Protein AF-A0A969ARE2-F1 (afdb_monomer)

Mean predicted aligned error: 11.41 Å

Structure (mmCIF, N/CA/C/O backbone):
data_AF-A0A969ARE2-F1
#
_entry.id   AF-A0A969ARE2-F1
#
loop_
_atom_site.group_PDB
_atom_site.id
_atom_site.type_symbol
_atom_site.label_atom_id
_atom_site.label_alt_id
_atom_site.label_comp_id
_atom_site.label_asym_id
_atom_site.label_entity_id
_atom_site.label_seq_id
_atom_site.pdbx_PDB_ins_code
_atom_site.Cartn_x
_atom_site.Cartn_y
_atom_site.Cartn_z
_atom_site.occupancy
_atom_site.B_iso_or_equiv
_atom_site.auth_seq_id
_atom_site.auth_comp_id
_atom_site.auth_asym_id
_atom_site.auth_atom_id
_atom_site.pdbx_PDB_model_num
ATOM 1 N N . MET A 1 1 ? 5.657 -4.618 -10.328 1.00 90.81 1 MET A N 1
ATOM 2 C CA . MET A 1 1 ? 6.130 -4.594 -8.929 1.00 90.81 1 MET A CA 1
ATOM 3 C C . MET A 1 1 ? 4.992 -5.106 -8.077 1.00 90.81 1 MET A C 1
ATOM 5 O O . MET A 1 1 ? 3.918 -4.538 -8.126 1.00 90.81 1 MET A O 1
ATOM 9 N N . ASN A 1 2 ? 5.195 -6.161 -7.306 1.00 94.56 2 ASN A N 1
ATOM 10 C CA . ASN A 1 2 ? 4.167 -6.609 -6.375 1.00 94.56 2 ASN A CA 1
ATOM 11 C C . ASN A 1 2 ? 4.546 -6.175 -4.968 1.00 94.56 2 ASN A C 1
ATOM 13 O O . ASN A 1 2 ? 5.726 -6.192 -4.610 1.00 94.56 2 ASN A O 1
ATOM 17 N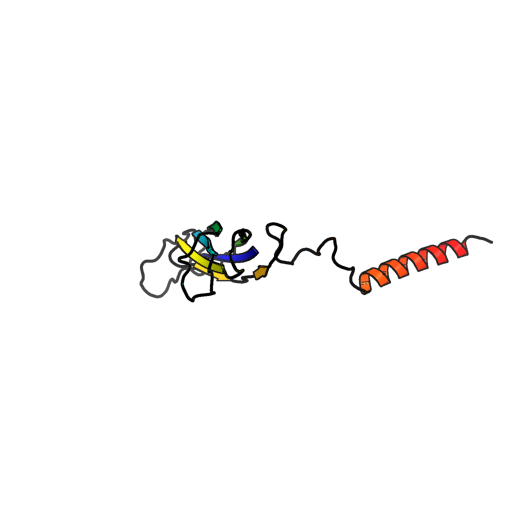 N . ALA A 1 3 ? 3.552 -5.809 -4.176 1.00 95.44 3 ALA A N 1
ATOM 18 C CA . ALA A 1 3 ? 3.718 -5.620 -2.749 1.00 95.44 3 ALA A CA 1
ATOM 19 C C . ALA A 1 3 ? 2.634 -6.379 -1.987 1.00 95.44 3 ALA A C 1
ATOM 21 O O . ALA A 1 3 ? 1.538 -6.593 -2.499 1.00 95.44 3 ALA A O 1
ATOM 22 N N . ARG A 1 4 ? 2.954 -6.784 -0.766 1.00 96.31 4 ARG A N 1
ATOM 23 C CA . ARG A 1 4 ? 2.007 -7.309 0.209 1.00 96.31 4 ARG A CA 1
ATOM 24 C C . ARG A 1 4 ? 2.264 -6.632 1.539 1.00 96.31 4 ARG A C 1
ATOM 26 O O . ARG A 1 4 ? 3.420 -6.393 1.873 1.00 96.31 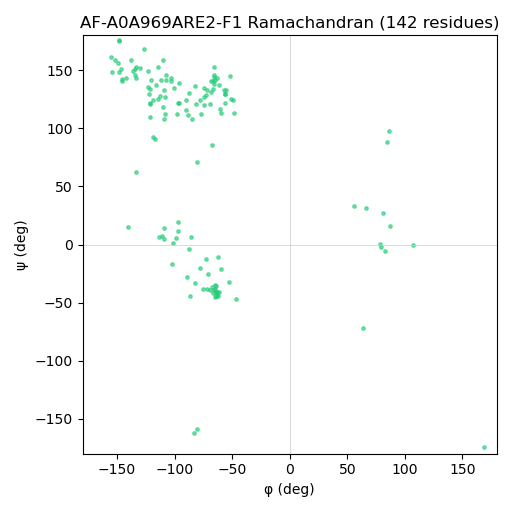4 ARG A O 1
ATOM 33 N N . LEU A 1 5 ? 1.207 -6.353 2.279 1.00 97.62 5 LEU A N 1
ATOM 34 C CA . LEU A 1 5 ? 1.270 -5.854 3.643 1.00 97.62 5 LEU A CA 1
ATOM 35 C C . LEU A 1 5 ? -0.011 -6.221 4.387 1.00 97.62 5 LEU A C 1
ATOM 37 O O . LEU A 1 5 ? -1.036 -6.472 3.756 1.00 97.62 5 LEU A O 1
ATOM 41 N N . ASP A 1 6 ? 0.045 -6.172 5.707 1.00 97.69 6 ASP A N 1
ATOM 42 C CA . ASP A 1 6 ? -1.133 -6.239 6.561 1.00 97.69 6 ASP A CA 1
ATOM 43 C C . ASP A 1 6 ? -1.558 -4.825 6.936 1.00 97.69 6 ASP A C 1
ATOM 45 O O . ASP A 1 6 ? -0.709 -3.986 7.231 1.00 97.69 6 ASP A O 1
ATOM 49 N N . ILE A 1 7 ? -2.860 -4.554 6.944 1.00 96.50 7 ILE A N 1
ATOM 50 C CA . ILE A 1 7 ? -3.433 -3.292 7.418 1.00 96.50 7 ILE A CA 1
ATOM 51 C C . ILE A 1 7 ? -4.439 -3.552 8.534 1.00 96.50 7 ILE A C 1
ATOM 53 O O . ILE A 1 7 ? -5.106 -4.580 8.547 1.00 96.50 7 ILE A O 1
ATOM 57 N N . SER A 1 8 ? -4.574 -2.617 9.467 1.00 93.25 8 SER A N 1
ATOM 58 C CA . SER A 1 8 ? -5.560 -2.700 10.548 1.00 93.25 8 SER A CA 1
ATOM 59 C C . SER A 1 8 ? -6.037 -1.310 10.936 1.00 93.25 8 SER A C 1
ATOM 61 O O . SER A 1 8 ? -5.257 -0.352 10.918 1.00 93.25 8 SER A O 1
ATOM 63 N N . SER A 1 9 ? -7.295 -1.196 11.368 1.00 89.06 9 SER A N 1
ATOM 64 C CA . SER A 1 9 ? -7.700 -0.045 12.174 1.00 89.06 9 SER A CA 1
ATOM 65 C C . SER A 1 9 ? -6.967 -0.092 13.507 1.00 89.06 9 SER A C 1
ATOM 67 O O . SER A 1 9 ? -6.726 -1.165 14.065 1.00 89.06 9 SER A O 1
ATOM 69 N N . ILE A 1 10 ? -6.609 1.075 14.019 1.00 82.31 10 ILE A N 1
ATOM 70 C CA . ILE A 1 10 ? -6.236 1.255 15.415 1.00 82.31 10 ILE A CA 1
ATOM 71 C C . ILE A 1 10 ? -6.719 2.629 15.829 1.00 82.31 10 ILE A C 1
ATOM 73 O O . ILE A 1 10 ? -6.638 3.570 15.053 1.00 82.31 10 ILE A O 1
ATOM 77 N N . ASP A 1 11 ? -7.193 2.755 17.054 1.00 74.06 11 ASP A N 1
ATOM 78 C CA . ASP A 1 11 ? -7.548 4.041 17.622 1.00 74.06 11 ASP A CA 1
ATOM 79 C C . ASP A 1 11 ? -7.032 4.123 19.060 1.00 74.06 11 ASP A C 1
ATOM 81 O O . ASP A 1 11 ? -6.886 3.120 19.768 1.00 74.06 11 ASP A O 1
ATOM 85 N N . LEU A 1 12 ? -6.692 5.330 19.494 1.00 65.88 12 LEU A N 1
ATOM 86 C CA . LEU A 1 12 ? -6.132 5.559 20.818 1.00 65.88 12 LEU A CA 1
ATOM 87 C C . LEU A 1 12 ? -7.251 6.024 21.746 1.00 65.88 12 LEU A C 1
ATOM 89 O O . LEU A 1 12 ? -7.749 7.134 21.634 1.00 65.88 12 LEU A O 1
ATOM 93 N N . SER A 1 13 ? -7.619 5.197 22.728 1.00 62.97 13 SER A N 1
ATOM 94 C CA . SER A 1 13 ? -8.613 5.583 23.745 1.00 62.97 13 SER A CA 1
ATOM 95 C C . SER A 1 13 ? -8.074 6.598 24.764 1.00 62.97 13 SER A C 1
ATOM 97 O O . SER A 1 13 ? -8.819 7.146 25.577 1.00 62.97 13 SER A O 1
ATOM 99 N N . ALA A 1 14 ? -6.758 6.803 24.776 1.00 55.31 14 ALA A N 1
ATOM 100 C CA . ALA A 1 14 ? -6.065 7.785 25.588 1.00 55.31 14 ALA A CA 1
ATOM 101 C C . ALA A 1 14 ? -5.512 8.858 24.645 1.00 55.31 14 ALA A C 1
ATOM 103 O O . ALA A 1 14 ? -5.021 8.508 23.580 1.00 55.31 14 ALA A O 1
ATOM 104 N N . TRP A 1 15 ? -5.549 10.128 25.065 1.00 59.97 15 TRP A N 1
ATOM 105 C CA . TRP A 1 15 ? -5.066 11.329 24.350 1.00 59.97 15 TRP A CA 1
ATOM 106 C C . TRP A 1 15 ? -6.085 11.967 23.387 1.00 59.97 15 TRP A C 1
ATOM 108 O O . TRP A 1 15 ? -6.245 11.554 22.250 1.00 59.97 15 TRP A O 1
ATOM 118 N N . LEU A 1 16 ? -6.762 13.018 23.874 1.00 51.50 16 LEU A N 1
ATOM 119 C CA . LEU A 1 16 ? -7.765 13.831 23.169 1.00 51.50 16 LEU A CA 1
ATOM 120 C C . LEU A 1 16 ? -7.281 14.284 21.771 1.00 51.50 16 LEU A C 1
ATOM 122 O O . LEU A 1 16 ? -6.390 15.127 21.674 1.00 51.50 16 LEU A O 1
ATOM 126 N N . GLY A 1 17 ? -7.911 13.779 20.708 1.00 57.06 17 GLY A N 1
ATOM 127 C CA . GLY A 1 17 ? -7.737 14.201 19.311 1.00 57.06 17 GLY A CA 1
ATOM 128 C C . GLY A 1 17 ? -9.046 14.027 18.526 1.00 57.06 17 GLY A C 1
ATOM 129 O O . GLY A 1 17 ? -10.027 13.562 19.108 1.00 57.06 17 GLY A O 1
ATOM 130 N N . PRO A 1 18 ? -9.134 14.424 17.241 1.00 57.03 18 PRO A N 1
ATOM 131 C CA . PRO A 1 18 ? -10.293 14.103 16.409 1.00 57.03 18 PRO A CA 1
ATOM 132 C C . PRO A 1 18 ? -10.319 12.588 16.163 1.00 57.03 18 PRO A C 1
ATOM 134 O O . PRO A 1 18 ? -9.758 12.096 15.188 1.00 57.03 18 PRO A O 1
ATOM 137 N N . PHE A 1 19 ? -10.910 11.852 17.102 1.00 57.22 19 PHE A N 1
ATOM 138 C CA . PHE A 1 19 ? -11.070 10.410 17.012 1.00 57.22 19 PHE A CA 1
ATOM 139 C C . PHE A 1 19 ? -12.018 10.076 15.864 1.00 57.22 19 PHE A C 1
ATOM 141 O O . PHE A 1 19 ? -13.055 10.722 15.683 1.00 57.22 19 PHE A O 1
ATOM 148 N N . VAL A 1 20 ? -11.661 9.048 15.109 1.00 59.97 20 VAL A N 1
ATOM 149 C CA . VAL A 1 20 ? -12.624 8.302 14.300 1.00 59.97 20 VAL A CA 1
ATOM 150 C C . VAL A 1 20 ? -13.611 7.588 15.217 1.00 59.97 20 VAL A C 1
ATOM 152 O O . VAL A 1 20 ? -13.310 7.291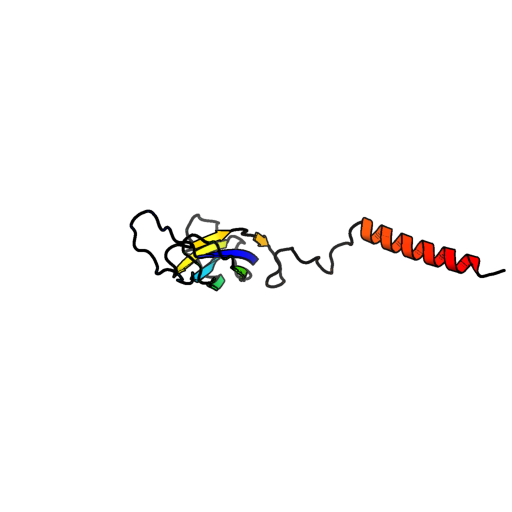 16.375 1.00 59.97 20 VAL A O 1
ATOM 155 N N . ALA A 1 21 ? -14.819 7.340 14.722 1.00 65.69 21 ALA A N 1
ATOM 156 C CA . ALA A 1 21 ? -15.788 6.587 15.494 1.00 65.69 21 ALA A CA 1
ATOM 157 C C . ALA A 1 21 ? -15.255 5.159 15.727 1.00 65.69 21 ALA A C 1
ATOM 159 O O . ALA A 1 21 ? -14.622 4.580 14.838 1.00 65.69 21 ALA A O 1
ATOM 160 N N . PRO A 1 22 ? -15.512 4.554 16.902 1.00 65.62 22 PRO A N 1
ATOM 161 C CA . PRO A 1 22 ? -15.208 3.145 17.113 1.00 65.62 22 PRO A CA 1
ATOM 162 C C . PRO A 1 22 ? -15.805 2.297 15.982 1.00 65.62 22 PRO A C 1
ATOM 164 O O . PRO A 1 22 ? -17.010 2.364 15.736 1.00 65.62 22 PRO A O 1
ATOM 167 N N . GLY A 1 23 ? -14.972 1.491 15.322 1.00 67.56 23 GLY A N 1
ATOM 168 C CA . GLY A 1 23 ? -15.395 0.661 14.195 1.00 67.56 23 GLY A CA 1
ATOM 169 C C . GLY A 1 23 ? -15.339 1.338 12.821 1.00 67.56 23 GLY A C 1
ATOM 170 O O . GLY A 1 23 ? -15.927 0.810 11.879 1.00 67.56 23 GLY A O 1
ATOM 171 N N . ASP A 1 24 ? -14.643 2.466 12.674 1.00 80.75 24 ASP A N 1
ATOM 172 C CA . ASP A 1 24 ? -14.342 3.004 11.347 1.00 80.75 24 ASP A CA 1
ATOM 173 C C . ASP A 1 24 ? -13.381 2.090 10.573 1.00 80.75 24 ASP A C 1
ATOM 175 O O . ASP A 1 24 ? -12.435 1.515 11.115 1.00 80.75 24 ASP A O 1
ATOM 179 N N . ILE A 1 25 ? -13.644 1.959 9.273 1.00 90.44 25 ILE A N 1
ATOM 180 C CA . ILE A 1 25 ? -12.874 1.105 8.368 1.00 90.44 25 ILE A CA 1
ATOM 181 C C . ILE A 1 25 ? -11.733 1.935 7.766 1.00 90.44 25 ILE A C 1
ATOM 183 O O . ILE A 1 25 ? -12.005 2.970 7.141 1.00 90.44 25 ILE A O 1
ATOM 187 N N . PRO A 1 26 ? -10.466 1.503 7.899 1.00 92.00 26 PRO A N 1
ATOM 188 C CA . PRO A 1 26 ? -9.355 2.224 7.311 1.00 92.00 26 PRO A CA 1
ATOM 189 C C . PRO A 1 26 ? -9.342 1.987 5.802 1.00 92.00 26 PRO A C 1
ATOM 191 O O . PRO A 1 26 ? -9.482 0.851 5.341 1.00 92.00 26 PRO A O 1
ATOM 194 N N . ILE A 1 27 ? -9.165 3.057 5.032 1.00 95.31 27 ILE A N 1
ATOM 195 C CA . ILE A 1 27 ? -9.036 2.989 3.573 1.00 95.31 27 ILE A CA 1
ATOM 196 C C . ILE A 1 27 ? -7.695 3.593 3.196 1.00 95.31 27 ILE A C 1
ATOM 198 O O . ILE A 1 27 ? -7.440 4.762 3.484 1.00 95.31 27 ILE A O 1
ATOM 202 N N . PHE A 1 28 ? -6.862 2.798 2.537 1.00 97.19 28 PHE A N 1
ATOM 203 C CA . PHE A 1 28 ? -5.557 3.205 2.043 1.00 97.19 28 PHE A CA 1
ATOM 204 C C . PHE A 1 28 ? -5.575 3.349 0.527 1.00 97.19 28 PHE A C 1
ATOM 206 O O . PHE A 1 28 ? -6.224 2.563 -0.164 1.00 97.19 28 PHE A O 1
ATOM 213 N N . GLU A 1 29 ? -4.809 4.305 0.015 1.00 97.69 29 GLU A N 1
ATOM 214 C CA . GLU A 1 29 ? -4.439 4.395 -1.392 1.00 97.69 29 GLU A CA 1
ATOM 215 C C . GLU A 1 29 ? -2.939 4.157 -1.556 1.00 97.69 29 GLU A C 1
ATOM 217 O O . GLU A 1 29 ? -2.105 4.787 -0.905 1.00 97.69 29 GLU A O 1
ATOM 222 N N . PHE A 1 30 ? -2.606 3.232 -2.449 1.00 97.50 30 PHE A N 1
ATOM 223 C CA . PHE A 1 30 ? -1.247 2.863 -2.806 1.00 97.50 30 PHE A CA 1
ATOM 224 C C . PHE A 1 30 ? -0.973 3.374 -4.208 1.00 97.50 30 PHE A C 1
ATOM 226 O O . PHE A 1 30 ? -1.489 2.818 -5.176 1.00 97.50 30 PHE A O 1
ATOM 233 N N . THR A 1 31 ? -0.150 4.410 -4.325 1.00 97.81 31 THR A N 1
ATOM 234 C CA . THR A 1 31 ? 0.186 5.009 -5.618 1.00 97.81 31 THR A CA 1
ATOM 235 C C . THR A 1 31 ? 1.658 4.798 -5.933 1.00 97.81 31 THR A C 1
ATOM 237 O O . THR A 1 31 ? 2.535 5.171 -5.156 1.00 97.81 31 THR A O 1
ATOM 240 N N . LEU A 1 32 ? 1.936 4.217 -7.096 1.00 97.31 32 LEU A N 1
ATOM 241 C CA . LEU A 1 32 ? 3.278 4.077 -7.638 1.00 97.31 32 LEU A CA 1
ATOM 242 C C . LEU A 1 32 ? 3.551 5.221 -8.616 1.00 97.31 32 LEU A C 1
ATOM 244 O O . LEU A 1 32 ? 2.845 5.365 -9.614 1.00 97.31 32 LEU A O 1
ATOM 248 N N . PHE A 1 33 ? 4.587 6.006 -8.350 1.00 97.69 33 PHE A N 1
ATOM 249 C CA . PHE A 1 33 ? 5.033 7.106 -9.199 1.00 97.69 33 PHE A CA 1
ATOM 250 C C . PHE A 1 33 ? 6.336 6.757 -9.915 1.00 97.69 33 PHE A C 1
ATOM 252 O O . PHE A 1 33 ? 7.239 6.179 -9.310 1.00 97.69 33 PHE A O 1
ATOM 259 N N . ASP A 1 34 ? 6.450 7.174 -11.174 1.00 97.00 34 ASP A N 1
ATOM 260 C CA . ASP A 1 34 ? 7.730 7.264 -11.877 1.00 97.00 34 ASP A CA 1
ATOM 261 C C . ASP A 1 34 ? 8.588 8.348 -11.217 1.00 97.00 34 ASP A C 1
ATOM 263 O O . ASP A 1 34 ? 8.086 9.439 -10.919 1.00 97.00 34 ASP A O 1
ATOM 267 N N . ASN A 1 35 ? 9.865 8.058 -10.969 1.00 96.19 35 ASN A N 1
ATOM 268 C CA . ASN A 1 35 ? 10.774 8.979 -10.289 1.00 96.19 35 ASN A CA 1
ATOM 269 C C . ASN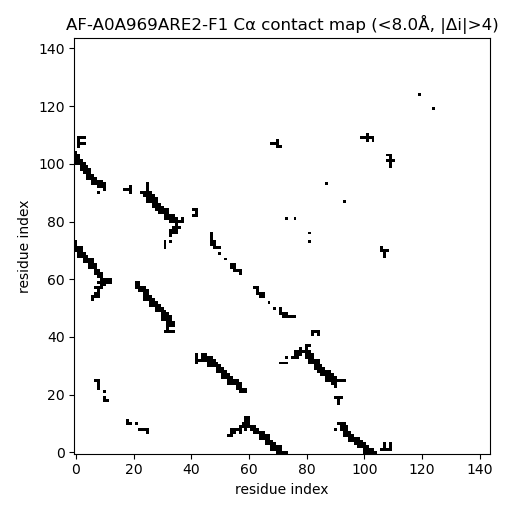 A 1 35 ? 12.131 9.090 -11.002 1.00 96.19 35 ASN A C 1
ATOM 271 O O . ASN A 1 35 ? 13.158 8.751 -10.405 1.00 96.19 35 ASN A O 1
ATOM 275 N N . PRO A 1 36 ? 12.166 9.573 -12.257 1.00 95.44 36 PRO A N 1
ATOM 276 C CA . PRO A 1 36 ? 13.402 9.659 -13.018 1.00 95.44 36 PRO A CA 1
ATOM 277 C C . PRO A 1 36 ? 14.463 10.485 -12.287 1.00 95.44 36 PRO A C 1
ATOM 279 O O . PRO A 1 36 ? 14.196 11.573 -11.775 1.00 95.44 36 PRO A O 1
ATOM 282 N N . GLY A 1 37 ? 15.683 9.961 -12.228 1.00 93.38 37 GLY A N 1
ATOM 283 C CA . GLY A 1 37 ? 16.805 10.533 -11.487 1.00 93.38 37 GLY A CA 1
ATOM 284 C C . GLY A 1 37 ? 16.785 10.263 -9.979 1.00 93.38 37 GLY A C 1
ATOM 285 O O . GLY A 1 37 ? 17.721 10.674 -9.294 1.00 93.38 37 GLY A O 1
ATOM 286 N N . GLY A 1 38 ? 15.761 9.582 -9.450 1.00 92.19 38 GLY A N 1
ATOM 287 C CA . GLY A 1 38 ? 15.716 9.136 -8.056 1.00 92.19 38 GLY A CA 1
ATOM 288 C C . GLY A 1 38 ? 15.641 10.274 -7.034 1.00 92.19 38 GLY A C 1
ATOM 289 O O . GLY A 1 38 ? 16.186 10.155 -5.936 1.00 92.19 38 GLY A O 1
ATOM 290 N N . ALA A 1 39 ? 15.004 11.395 -7.381 1.00 91.12 39 ALA A N 1
ATOM 291 C CA . ALA A 1 39 ? 14.912 12.542 -6.486 1.00 91.12 39 ALA A CA 1
ATOM 292 C C . ALA A 1 39 ? 14.092 12.204 -5.220 1.00 91.12 39 ALA A C 1
ATOM 294 O O . ALA A 1 39 ? 13.086 11.491 -5.306 1.00 91.12 39 ALA A O 1
ATOM 295 N N . PRO A 1 40 ? 14.480 12.708 -4.034 1.00 91.44 40 PRO A N 1
ATOM 296 C CA . PRO A 1 40 ? 13.691 12.520 -2.822 1.00 91.44 40 PRO A CA 1
ATOM 297 C C . PRO A 1 40 ? 12.370 13.298 -2.910 1.00 91.44 40 PRO A C 1
ATOM 299 O O . PRO A 1 40 ? 12.337 14.437 -3.376 1.00 91.44 40 PRO A O 1
ATOM 302 N N . GLY A 1 41 ? 11.278 12.708 -2.421 1.00 91.56 41 GLY A N 1
ATOM 303 C CA . GLY A 1 41 ? 9.962 13.344 -2.411 1.00 91.56 41 GLY A CA 1
ATOM 304 C C . GLY A 1 41 ? 8.835 12.379 -2.052 1.00 91.56 41 GLY A C 1
ATOM 305 O O . GLY A 1 41 ? 9.076 11.222 -1.720 1.00 91.56 41 GLY A O 1
ATOM 306 N N . LEU A 1 42 ? 7.595 12.864 -2.140 1.00 89.12 42 LEU A N 1
ATOM 307 C CA . LEU A 1 42 ? 6.380 12.088 -1.848 1.00 89.12 42 LEU A CA 1
ATOM 308 C C . LEU A 1 42 ? 5.717 11.504 -3.109 1.00 89.12 42 LEU A C 1
ATOM 310 O O . LEU A 1 42 ? 4.581 11.057 -3.044 1.00 89.12 42 LEU A O 1
ATOM 314 N N . GLY A 1 43 ? 6.400 11.534 -4.259 1.00 81.69 43 GLY A N 1
ATOM 315 C CA . GLY A 1 43 ? 5.831 11.130 -5.547 1.00 81.69 43 GLY A CA 1
ATOM 316 C C . GLY A 1 43 ? 5.053 12.265 -6.218 1.00 81.69 43 GLY A C 1
ATOM 317 O O . GLY A 1 43 ? 3.851 12.415 -6.031 1.00 81.69 43 GLY A O 1
ATOM 318 N N . SER A 1 44 ? 5.755 13.085 -7.003 1.00 78.44 44 SER A N 1
ATOM 319 C CA . SER A 1 44 ? 5.173 14.165 -7.823 1.00 78.44 44 SER A CA 1
ATOM 320 C C . SER A 1 44 ? 5.311 13.917 -9.330 1.00 78.44 44 SER A C 1
ATOM 322 O O . SER A 1 44 ? 5.033 14.811 -10.127 1.00 78.44 44 SER A O 1
ATOM 324 N N . GLY A 1 45 ? 5.804 12.738 -9.717 1.00 85.69 45 GLY A N 1
ATOM 325 C CA . GLY A 1 45 ? 5.972 12.329 -11.108 1.00 85.69 45 GLY A CA 1
ATOM 326 C C . GLY A 1 45 ? 4.692 11.769 -11.727 1.00 85.69 45 GLY A C 1
ATOM 327 O O . GLY A 1 45 ? 3.584 11.952 -11.221 1.00 85.69 45 GLY A O 1
ATOM 328 N N . THR A 1 46 ? 4.849 11.057 -12.838 1.00 95.56 46 THR A N 1
ATOM 329 C CA . THR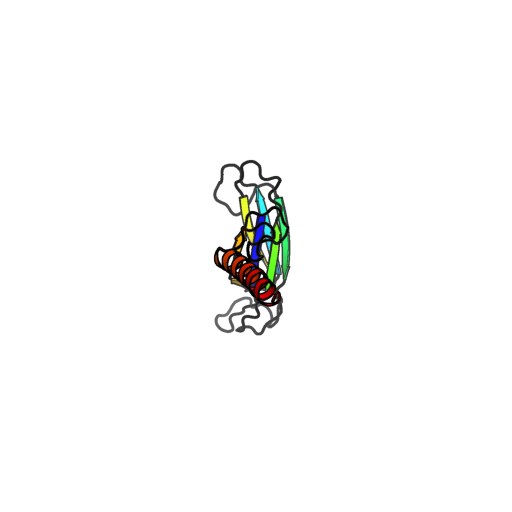 A 1 46 ? 3.744 10.355 -13.500 1.00 95.56 46 THR A CA 1
ATOM 330 C C . THR A 1 46 ? 3.272 9.190 -12.636 1.00 95.56 46 THR A C 1
ATOM 332 O O . THR A 1 46 ? 4.084 8.375 -12.204 1.00 95.56 46 THR A O 1
ATOM 335 N N . VAL A 1 47 ? 1.962 9.066 -12.417 1.00 97.44 47 VAL A N 1
ATOM 336 C CA . VAL A 1 47 ? 1.384 7.873 -11.782 1.00 97.44 47 VAL A CA 1
ATOM 337 C C . VAL A 1 47 ? 1.505 6.687 -12.739 1.00 97.44 47 VAL A C 1
ATOM 339 O O . VAL A 1 47 ? 0.981 6.721 -13.852 1.00 97.44 47 VAL A O 1
ATOM 342 N N . LEU A 1 48 ? 2.186 5.636 -12.294 1.00 97.31 48 LEU A N 1
ATOM 343 C CA . LEU A 1 48 ? 2.340 4.371 -13.010 1.00 97.31 48 LEU A CA 1
ATOM 344 C C . LEU A 1 48 ? 1.176 3.422 -12.712 1.00 97.31 48 LEU A C 1
ATOM 346 O O . LEU A 1 48 ? 0.616 2.820 -13.626 1.00 97.31 48 LEU A O 1
ATOM 350 N N . SER A 1 49 ? 0.791 3.326 -11.438 1.00 97.38 49 SER A N 1
ATOM 351 C CA . SER A 1 49 ? -0.282 2.457 -10.952 1.00 97.38 49 SER A CA 1
ATOM 352 C C . SER A 1 49 ? -0.870 3.028 -9.664 1.00 97.38 49 SER A C 1
ATOM 354 O O . SER A 1 49 ? -0.146 3.636 -8.881 1.00 97.38 49 SER A O 1
ATOM 356 N N . SER A 1 50 ? -2.161 2.808 -9.419 1.00 97.19 50 SER A N 1
ATOM 357 C CA . SER A 1 50 ? -2.801 3.123 -8.138 1.00 97.19 50 SER A CA 1
ATOM 358 C C . SER A 1 50 ? -3.833 2.060 -7.779 1.00 97.19 50 SER A C 1
ATOM 360 O O . SER A 1 50 ? -4.492 1.513 -8.667 1.00 97.19 50 SER A O 1
ATOM 362 N N . LEU A 1 51 ? -3.944 1.743 -6.491 1.00 97.69 51 LEU A N 1
ATOM 363 C CA . LEU A 1 51 ? -4.939 0.821 -5.960 1.00 97.69 51 LEU A CA 1
ATOM 364 C C . LEU A 1 51 ? -5.380 1.268 -4.568 1.00 97.69 51 LEU A C 1
ATOM 366 O O . LEU A 1 51 ? -4.555 1.682 -3.758 1.00 97.69 51 LEU A O 1
ATOM 370 N N . GLN A 1 52 ? -6.672 1.135 -4.280 1.00 97.94 52 GLN A N 1
ATOM 371 C CA . GLN A 1 52 ? -7.205 1.334 -2.937 1.00 97.94 52 GLN A CA 1
ATOM 372 C C . GLN A 1 52 ? -7.508 -0.006 -2.278 1.00 97.94 52 GLN A C 1
ATOM 374 O O . GLN A 1 52 ? -8.015 -0.920 -2.930 1.00 97.94 52 GLN A O 1
ATOM 379 N N . ALA A 1 53 ? -7.218 -0.106 -0.986 1.00 97.25 53 ALA A N 1
ATOM 380 C CA . ALA A 1 53 ? -7.589 -1.255 -0.174 1.00 97.25 53 ALA A CA 1
ATOM 381 C C . ALA A 1 53 ? -8.192 -0.799 1.150 1.00 97.25 53 ALA A C 1
ATOM 383 O O . ALA A 1 53 ? -7.859 0.267 1.674 1.00 97.25 53 ALA A O 1
ATOM 384 N N . SER A 1 54 ? -9.080 -1.622 1.688 1.00 96.31 54 SER A N 1
ATOM 385 C CA . SER A 1 54 ? -9.749 -1.366 2.957 1.00 96.31 54 SER A CA 1
ATOM 386 C C . SER A 1 54 ? -9.439 -2.484 3.933 1.00 96.31 54 SER A C 1
ATOM 388 O O . SER A 1 54 ? -9.374 -3.646 3.535 1.00 96.31 54 SER A O 1
ATOM 390 N N . GLY A 1 55 ? -9.248 -2.121 5.198 1.00 94.06 55 GLY A N 1
ATOM 391 C CA . GLY A 1 55 ? -9.205 -3.098 6.278 1.00 94.06 55 GLY A CA 1
ATOM 392 C C . GLY A 1 55 ? -10.612 -3.506 6.704 1.00 94.06 55 GLY A C 1
ATOM 393 O O . GLY A 1 55 ? -11.599 -3.304 5.991 1.00 94.06 55 GLY A O 1
ATOM 394 N N . THR A 1 56 ? -10.707 -4.020 7.919 1.00 92.12 56 THR A N 1
ATOM 395 C CA . THR A 1 56 ? -11.964 -4.282 8.618 1.00 92.12 56 THR A CA 1
ATOM 396 C C . THR A 1 56 ? -12.133 -3.316 9.783 1.00 92.12 56 THR A C 1
ATOM 398 O O . THR A 1 56 ? -11.180 -2.703 10.258 1.00 92.12 56 THR A O 1
ATOM 401 N N . ALA A 1 57 ? -13.377 -3.145 10.223 1.00 88.88 57 ALA A N 1
ATOM 402 C CA . ALA A 1 57 ? -13.681 -2.406 11.437 1.00 88.88 57 ALA A CA 1
ATOM 403 C C . ALA A 1 57 ? -13.274 -3.232 12.663 1.00 88.88 57 ALA A C 1
ATOM 405 O O . ALA A 1 57 ? -13.725 -4.370 12.807 1.00 88.88 57 ALA A O 1
ATOM 406 N N . SER A 1 58 ? -12.510 -2.642 13.581 1.00 86.69 58 SER A N 1
ATOM 407 C CA . SER A 1 58 ? -12.130 -3.281 14.845 1.00 86.69 58 SER A CA 1
ATOM 408 C C . SER A 1 58 ? -12.467 -2.421 16.066 1.00 86.69 58 SER A C 1
ATOM 410 O O . SER A 1 58 ? -12.814 -1.240 15.971 1.00 86.69 58 SER A O 1
ATOM 412 N N . ALA A 1 59 ? -12.386 -3.029 17.252 1.00 84.44 59 ALA A N 1
ATOM 413 C CA . ALA A 1 59 ? -12.380 -2.265 18.494 1.00 84.44 59 ALA A CA 1
ATOM 414 C C . ALA A 1 59 ? -11.101 -1.414 18.578 1.00 84.44 59 ALA A C 1
ATOM 416 O O . ALA A 1 59 ? -10.038 -1.865 18.167 1.00 84.44 59 ALA A O 1
ATOM 417 N N . GLN A 1 60 ? -11.189 -0.221 19.175 1.00 79.50 60 GLN A N 1
ATOM 418 C CA . GLN A 1 60 ? -10.122 0.796 19.150 1.00 79.50 60 GLN A CA 1
ATOM 419 C C . GLN A 1 60 ? -8.718 0.252 19.467 1.00 79.50 60 GLN A C 1
ATOM 421 O O . GLN A 1 60 ? -7.763 0.520 18.749 1.00 79.50 60 GLN A O 1
ATOM 426 N N . THR A 1 61 ? -8.589 -0.558 20.517 1.00 80.94 61 THR A N 1
ATOM 427 C CA . THR A 1 61 ? -7.296 -1.072 20.992 1.00 80.94 61 THR A CA 1
ATOM 428 C C . THR A 1 61 ? -6.974 -2.478 20.481 1.00 80.94 61 THR A C 1
ATOM 430 O O . THR A 1 61 ? -6.196 -3.194 21.112 1.00 80.94 61 THR A O 1
ATOM 433 N N . VAL A 1 62 ? -7.622 -2.924 19.404 1.00 85.75 62 VAL A N 1
ATOM 434 C CA . VAL A 1 62 ? -7.474 -4.273 18.851 1.0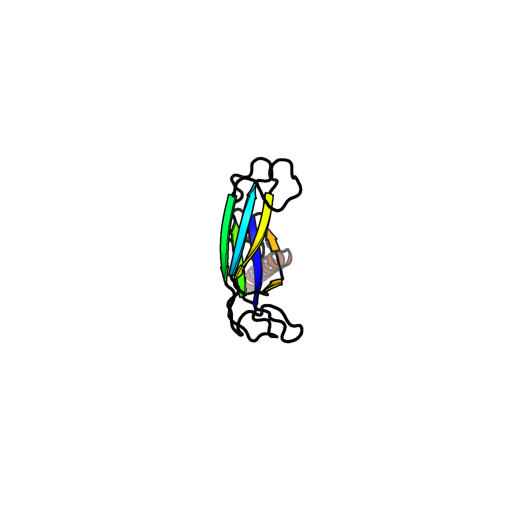0 85.75 62 VAL A CA 1
ATOM 435 C C . VAL A 1 62 ? -7.004 -4.175 17.410 1.00 85.75 62 VAL A C 1
ATOM 437 O O . VAL A 1 62 ? -7.689 -3.598 16.566 1.00 85.75 62 VAL A O 1
ATOM 440 N N . PHE A 1 63 ? -5.860 -4.797 17.130 1.00 90.31 63 PHE A N 1
ATOM 441 C CA . PHE A 1 63 ? -5.438 -5.034 15.759 1.00 90.31 63 PHE A CA 1
ATOM 442 C C . PHE A 1 63 ? -6.263 -6.170 15.152 1.00 90.31 63 PHE A C 1
ATOM 444 O O . PHE A 1 63 ? -6.243 -7.291 15.662 1.00 90.31 63 PHE A O 1
ATOM 451 N N . ASP A 1 64 ? -6.970 -5.862 14.071 1.00 91.88 64 ASP A N 1
ATOM 452 C CA . ASP A 1 64 ? -7.671 -6.816 13.217 1.00 91.88 64 ASP A CA 1
ATOM 453 C C . ASP A 1 64 ? -7.039 -6.739 11.826 1.00 91.88 64 ASP A C 1
ATOM 455 O O . ASP A 1 64 ? -7.350 -5.867 11.012 1.00 91.88 64 ASP A O 1
ATOM 459 N N . TRP A 1 65 ? -6.033 -7.585 11.613 1.00 95.69 65 TRP A N 1
ATOM 460 C CA . TRP A 1 65 ? -5.181 -7.520 10.435 1.00 95.69 65 TRP A CA 1
ATOM 461 C C . TRP A 1 65 ? -5.907 -8.043 9.196 1.00 95.69 65 TRP A C 1
ATOM 463 O O . TRP A 1 65 ? -6.388 -9.174 9.161 1.00 95.69 65 TRP A O 1
ATOM 473 N N . THR A 1 66 ? -5.921 -7.224 8.151 1.00 96.94 66 THR A N 1
ATOM 474 C CA . THR A 1 66 ? -6.335 -7.586 6.798 1.00 96.94 66 THR A CA 1
ATOM 475 C C . THR A 1 66 ? -5.104 -7.604 5.900 1.00 96.94 66 THR A C 1
ATOM 477 O O . THR A 1 66 ? -4.469 -6.568 5.707 1.00 96.94 66 THR A O 1
ATOM 480 N N . GLU A 1 67 ? -4.777 -8.762 5.330 1.00 97.12 67 GLU A N 1
ATOM 481 C CA . GLU A 1 67 ? -3.712 -8.865 4.330 1.00 97.12 67 GLU A CA 1
ATOM 482 C C . GLU A 1 67 ? -4.171 -8.228 3.010 1.00 97.12 67 GLU A C 1
ATOM 484 O O . GLU A 1 67 ? -5.268 -8.493 2.509 1.00 97.12 67 GLU A O 1
ATOM 489 N N . VAL A 1 68 ? -3.312 -7.400 2.423 1.00 97.00 68 VAL A N 1
ATOM 490 C CA . VAL A 1 68 ? -3.545 -6.721 1.151 1.00 97.00 68 VAL A CA 1
ATOM 491 C C . VAL A 1 68 ? -2.442 -7.083 0.173 1.00 97.00 68 VAL A C 1
ATOM 493 O O . VAL A 1 68 ? -1.253 -6.931 0.459 1.00 97.00 68 VAL A O 1
ATOM 496 N N . LEU A 1 69 ? -2.851 -7.498 -1.026 1.00 96.44 69 LEU A N 1
ATOM 497 C CA . LEU A 1 69 ? -1.960 -7.784 -2.141 1.00 96.44 69 LEU A CA 1
ATOM 498 C C . LEU A 1 69 ? -2.080 -6.706 -3.222 1.00 96.44 69 LEU A C 1
ATOM 500 O O . LEU A 1 69 ? -3.167 -6.413 -3.715 1.00 96.44 69 LEU A O 1
ATOM 504 N N . LEU A 1 70 ? -0.944 -6.131 -3.605 1.00 96.56 70 LEU A N 1
ATOM 505 C CA . LEU A 1 70 ? -0.834 -4.959 -4.468 1.00 96.56 70 LEU A CA 1
ATOM 506 C C . LEU A 1 70 ? -0.060 -5.307 -5.751 1.00 96.56 70 LEU A C 1
ATOM 508 O O . LEU A 1 70 ? 1.172 -5.213 -5.772 1.00 96.56 70 LEU A O 1
ATOM 512 N N . PRO A 1 71 ? -0.741 -5.699 -6.841 1.00 96.31 71 PRO A N 1
ATOM 513 C CA . PRO A 1 71 ? -0.106 -5.943 -8.135 1.00 96.31 71 PRO A CA 1
ATOM 514 C C . PRO A 1 71 ? 0.141 -4.626 -8.895 1.00 96.31 71 PRO A C 1
ATOM 516 O O . PRO A 1 71 ? -0.542 -4.320 -9.870 1.00 96.31 71 PRO A O 1
ATOM 519 N N . LEU A 1 72 ? 1.098 -3.815 -8.437 1.00 96.44 72 LEU A N 1
ATOM 520 C CA . LEU A 1 72 ? 1.382 -2.489 -8.999 1.00 96.44 72 LEU A CA 1
ATOM 521 C C . LEU A 1 72 ? 2.193 -2.577 -10.304 1.00 96.44 72 LEU A C 1
ATOM 523 O O . LEU A 1 72 ? 3.299 -3.127 -10.354 1.00 96.44 72 LEU A O 1
ATOM 527 N N . ASP A 1 73 ? 1.685 -1.985 -11.383 1.00 95.44 73 ASP A N 1
ATOM 528 C CA . ASP A 1 73 ? 2.396 -1.985 -12.663 1.00 95.44 73 ASP A CA 1
ATOM 529 C C . ASP A 1 73 ? 3.471 -0.886 -12.713 1.00 95.44 73 ASP A C 1
ATOM 531 O O . ASP A 1 73 ? 3.181 0.301 -12.583 1.00 95.44 73 ASP A O 1
ATOM 535 N N . ALA A 1 74 ? 4.723 -1.298 -12.923 1.00 95.19 74 ALA A N 1
ATOM 536 C CA . ALA A 1 74 ? 5.881 -0.416 -13.072 1.00 95.19 74 ALA A CA 1
ATOM 537 C C . ALA A 1 74 ? 6.440 -0.418 -14.509 1.00 95.19 74 ALA A C 1
ATOM 539 O O . ALA A 1 74 ? 7.503 0.143 -14.753 1.00 95.19 74 ALA A O 1
ATOM 540 N N . SER A 1 75 ? 5.756 -1.059 -15.466 1.00 94.38 75 SER A N 1
ATOM 541 C CA . SER A 1 75 ? 6.236 -1.282 -16.841 1.00 94.38 75 SER A CA 1
ATOM 542 C C . SER A 1 75 ? 6.546 -0.000 -17.617 1.00 94.38 75 SER A C 1
ATOM 544 O O . SER A 1 75 ? 7.304 -0.032 -18.585 1.00 94.38 75 SER A O 1
ATOM 546 N N . LYS A 1 76 ? 5.968 1.127 -17.190 1.00 95.00 76 LYS A N 1
ATOM 547 C CA . LYS A 1 76 ? 6.159 2.451 -17.793 1.00 95.00 76 LYS A CA 1
ATOM 548 C C . LYS A 1 76 ? 7.176 3.328 -17.053 1.00 95.00 76 LYS A C 1
ATOM 550 O O . LYS A 1 76 ? 7.300 4.496 -17.411 1.00 95.00 76 LYS A O 1
ATOM 555 N N . ALA A 1 77 ? 7.870 2.803 -16.038 1.00 95.25 77 ALA A N 1
ATOM 556 C CA . ALA A 1 77 ? 8.939 3.537 -15.365 1.00 95.25 77 ALA A CA 1
ATOM 557 C C . ALA A 1 77 ? 10.065 3.858 -16.360 1.00 95.25 77 ALA A C 1
ATOM 559 O O . ALA A 1 77 ? 10.434 3.014 -17.180 1.00 95.25 77 ALA A O 1
ATOM 560 N N . THR A 1 78 ? 10.602 5.074 -16.307 1.00 95.44 78 THR A N 1
ATOM 561 C CA . THR A 1 78 ? 11.468 5.588 -17.383 1.00 95.44 78 THR A CA 1
ATOM 562 C C . THR A 1 78 ? 12.947 5.265 -17.203 1.00 95.44 78 THR A C 1
ATOM 564 O O . THR A 1 78 ? 13.660 5.109 -18.194 1.00 95.44 78 THR A O 1
ATOM 567 N N . ASP A 1 79 ? 13.412 5.112 -15.965 1.00 93.88 79 ASP A N 1
ATOM 568 C CA . ASP A 1 79 ? 14.808 4.783 -15.651 1.00 93.88 79 ASP A CA 1
ATOM 569 C C . ASP A 1 79 ? 14.958 3.776 -14.494 1.00 93.88 79 ASP A C 1
ATOM 571 O O . ASP A 1 79 ? 16.045 3.596 -13.945 1.00 93.88 79 ASP A O 1
ATOM 575 N N . GLY A 1 80 ? 13.860 3.105 -14.132 1.00 91.38 80 GLY A N 1
ATOM 576 C CA . GLY A 1 80 ? 13.814 2.108 -13.063 1.00 91.38 80 GLY A CA 1
ATOM 577 C C . GLY A 1 80 ? 13.671 2.678 -11.650 1.00 91.38 80 GLY A C 1
ATOM 578 O O . GLY A 1 80 ? 13.482 1.899 -10.716 1.00 91.38 80 GLY A O 1
ATOM 579 N N . ASN A 1 81 ? 13.705 4.001 -11.471 1.00 94.50 81 ASN A N 1
ATOM 580 C CA . ASN A 1 81 ? 13.439 4.629 -10.182 1.00 94.50 81 ASN A CA 1
ATOM 581 C C . ASN A 1 81 ? 11.940 4.890 -10.005 1.00 94.50 81 ASN A C 1
ATOM 583 O O . ASN A 1 81 ? 11.284 5.484 -10.859 1.00 94.50 81 ASN A O 1
ATOM 587 N N . VAL A 1 82 ? 11.398 4.480 -8.860 1.00 95.62 82 VAL A N 1
ATOM 588 C CA . VAL A 1 82 ? 9.980 4.658 -8.523 1.00 95.62 82 VAL A CA 1
ATOM 589 C C . VAL A 1 82 ? 9.808 5.100 -7.073 1.00 95.62 82 VAL A C 1
ATOM 591 O O . VAL A 1 82 ? 10.681 4.870 -6.235 1.00 95.62 82 VAL A O 1
ATOM 594 N N . ILE A 1 83 ? 8.665 5.711 -6.769 1.00 96.38 83 ILE A N 1
ATOM 595 C CA . ILE A 1 83 ? 8.218 5.997 -5.400 1.00 96.38 83 ILE A CA 1
ATOM 596 C C . ILE A 1 83 ? 6.896 5.270 -5.164 1.00 96.38 83 ILE A C 1
ATOM 598 O O . ILE A 1 83 ? 5.936 5.486 -5.900 1.00 96.38 83 ILE A O 1
ATOM 602 N N . LEU A 1 84 ? 6.834 4.443 -4.117 1.00 96.19 84 LEU A N 1
ATOM 603 C CA . LEU A 1 84 ? 5.574 3.940 -3.575 1.00 96.19 84 LEU A CA 1
ATOM 604 C C . LEU A 1 84 ? 5.083 4.907 -2.498 1.00 96.19 84 LEU A C 1
ATOM 606 O O . LEU A 1 84 ? 5.728 5.070 -1.463 1.00 96.19 84 LEU A O 1
ATOM 610 N N . ARG A 1 85 ? 3.935 5.527 -2.746 1.00 96.44 85 ARG A N 1
ATOM 611 C CA . ARG A 1 85 ? 3.219 6.357 -1.785 1.00 96.44 85 ARG A CA 1
ATOM 612 C C . ARG A 1 85 ? 2.077 5.555 -1.170 1.00 96.44 85 ARG A C 1
ATOM 614 O O . ARG A 1 85 ? 1.343 4.883 -1.891 1.00 96.44 85 ARG A O 1
ATOM 621 N N . ILE A 1 86 ? 1.947 5.646 0.150 1.00 96.50 86 ILE A N 1
ATOM 622 C CA . ILE A 1 86 ? 0.886 5.013 0.933 1.00 96.50 86 ILE A CA 1
ATOM 623 C C . ILE A 1 86 ? 0.149 6.131 1.665 1.00 96.50 86 ILE A C 1
ATOM 625 O O . ILE A 1 86 ? 0.711 6.746 2.571 1.00 96.50 86 ILE A O 1
ATOM 629 N N . ASP A 1 87 ? -1.083 6.411 1.258 1.00 95.81 87 ASP A N 1
ATOM 630 C CA . ASP A 1 87 ? -1.929 7.431 1.873 1.00 95.81 87 ASP A CA 1
ATOM 631 C C . ASP A 1 87 ? -3.066 6.771 2.653 1.00 95.81 87 ASP A C 1
ATOM 633 O O . ASP A 1 87 ? -3.751 5.891 2.135 1.00 95.81 87 ASP A O 1
ATOM 637 N N . LEU A 1 88 ? -3.306 7.219 3.888 1.00 93.75 88 LEU A N 1
ATOM 638 C CA . LEU A 1 88 ? -4.523 6.887 4.627 1.00 93.75 88 LEU A CA 1
ATOM 639 C C . LEU A 1 88 ? -5.618 7.881 4.222 1.00 93.75 88 LEU A C 1
ATOM 641 O O . LEU A 1 88 ? -5.561 9.054 4.588 1.00 93.75 88 LEU A O 1
ATOM 645 N N . LEU A 1 89 ? -6.604 7.418 3.457 1.00 93.75 89 LEU A N 1
ATOM 646 C CA . LEU A 1 89 ? -7.713 8.244 2.978 1.00 93.75 89 LEU A CA 1
ATOM 647 C C . LEU A 1 89 ? -8.828 8.392 4.021 1.00 93.75 89 LEU A C 1
ATOM 649 O O . LEU A 1 89 ? -9.502 9.419 4.068 1.00 93.75 89 LEU A O 1
ATOM 653 N N . SER A 1 90 ? -9.045 7.356 4.832 1.00 88.75 90 SER A N 1
ATOM 654 C CA . SER A 1 90 ? -10.096 7.293 5.854 1.00 88.75 90 SER A CA 1
ATOM 655 C C . SER A 1 90 ? -9.678 6.376 6.998 1.00 88.75 90 SER A C 1
ATOM 657 O O . SER A 1 90 ? -8.842 5.500 6.801 1.00 88.75 90 SER A O 1
ATOM 659 N N . GLY A 1 91 ? -10.288 6.547 8.172 1.00 78.62 91 GLY A N 1
ATOM 660 C CA . GLY A 1 91 ? -10.023 5.729 9.358 1.00 78.62 91 GLY A CA 1
ATOM 661 C C . GLY A 1 91 ? -9.227 6.444 10.446 1.00 78.62 91 GLY A C 1
ATOM 662 O O . GLY A 1 91 ? -8.996 5.837 11.474 1.00 78.62 91 GLY A O 1
ATOM 663 N N . GLY A 1 92 ? -8.840 7.714 10.255 1.00 79.69 92 GLY A N 1
ATOM 664 C CA . GLY A 1 92 ? -8.170 8.571 11.248 1.00 79.69 92 GLY A CA 1
ATOM 665 C C . GLY A 1 92 ? -6.785 8.074 11.671 1.00 79.69 92 GLY A C 1
ATOM 666 O O . GLY A 1 92 ? -5.782 8.658 11.269 1.00 79.69 92 GLY A O 1
ATOM 667 N N . TYR A 1 93 ? -6.739 6.985 12.438 1.00 83.69 93 TYR A N 1
ATOM 668 C CA . TYR A 1 93 ? -5.542 6.214 12.743 1.00 83.69 93 TYR A CA 1
ATOM 669 C C . TYR A 1 93 ? -5.661 4.800 12.163 1.00 83.69 93 TYR A C 1
ATOM 671 O O . TYR A 1 93 ? -6.690 4.132 12.231 1.00 83.69 93 TYR A O 1
ATOM 679 N N . ALA A 1 94 ? -4.572 4.332 11.571 1.00 90.25 94 ALA A N 1
ATOM 680 C CA . ALA A 1 94 ? -4.475 2.983 11.050 1.00 90.25 94 ALA A CA 1
ATOM 681 C C . ALA A 1 94 ? -3.028 2.512 11.147 1.00 90.25 94 ALA A C 1
ATOM 683 O O . ALA A 1 94 ? -2.094 3.319 11.194 1.00 90.25 94 ALA A O 1
ATOM 684 N N . ALA A 1 95 ? -2.854 1.200 11.181 1.00 92.06 95 ALA A N 1
ATOM 685 C CA . ALA A 1 95 ? -1.556 0.559 11.181 1.00 92.06 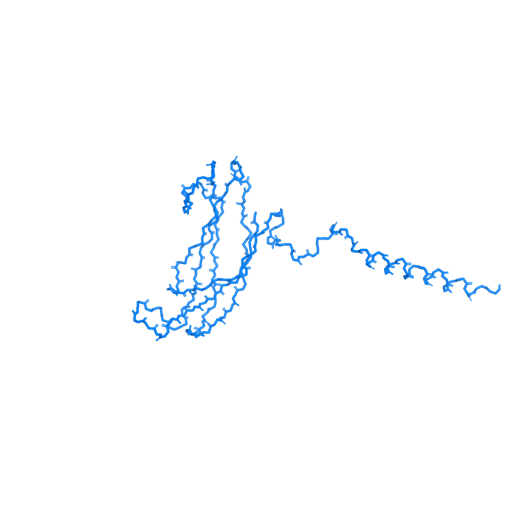95 ALA A CA 1
ATOM 686 C C . ALA A 1 95 ? -1.371 -0.244 9.900 1.00 92.06 95 ALA A C 1
ATOM 688 O O . ALA A 1 95 ? -2.337 -0.738 9.314 1.00 92.06 95 ALA A O 1
ATOM 689 N N . PHE A 1 96 ? -0.112 -0.399 9.509 1.00 95.56 96 PHE A N 1
ATOM 690 C CA . PHE A 1 96 ? 0.296 -1.430 8.576 1.00 95.56 96 PHE A CA 1
ATOM 691 C C . PHE A 1 96 ? 1.545 -2.141 9.094 1.00 95.56 96 PHE A C 1
ATOM 693 O O . PHE A 1 96 ? 2.339 -1.537 9.819 1.00 95.56 96 PHE A O 1
ATOM 700 N N . ASP A 1 97 ? 1.722 -3.401 8.712 1.00 97.19 97 ASP A N 1
ATOM 701 C CA . ASP A 1 97 ? 2.897 -4.205 9.055 1.00 97.19 97 ASP A CA 1
ATOM 702 C C . ASP A 1 97 ? 3.225 -5.213 7.936 1.00 97.19 97 ASP A C 1
ATOM 704 O O . ASP A 1 97 ? 2.513 -5.308 6.934 1.00 97.19 97 ASP A O 1
ATOM 708 N N . ASN A 1 98 ? 4.336 -5.939 8.077 1.00 96.56 98 ASN A N 1
ATOM 709 C CA . ASN A 1 98 ? 4.762 -7.028 7.194 1.00 96.56 98 ASN A CA 1
ATOM 710 C C . ASN A 1 98 ? 4.885 -6.638 5.709 1.00 96.56 98 ASN A C 1
ATOM 712 O O . ASN A 1 98 ? 4.673 -7.467 4.819 1.00 96.56 98 ASN A O 1
ATOM 716 N N . LEU A 1 99 ? 5.268 -5.384 5.426 1.00 96.56 99 LEU A N 1
ATOM 717 C CA . LEU A 1 99 ? 5.473 -4.914 4.057 1.00 96.56 99 LEU A CA 1
ATOM 718 C C . LEU A 1 99 ? 6.572 -5.727 3.362 1.00 96.56 99 LEU A C 1
ATOM 720 O O . LEU A 1 99 ? 7.753 -5.656 3.708 1.00 96.56 99 LEU A O 1
ATOM 724 N N . ARG A 1 100 ? 6.178 -6.441 2.312 1.00 95.56 100 ARG A N 1
ATOM 725 C CA . ARG A 1 100 ? 7.056 -7.185 1.418 1.00 95.56 100 ARG A CA 1
ATOM 726 C C . ARG A 1 100 ? 6.881 -6.691 -0.005 1.00 95.56 100 ARG A C 1
ATOM 728 O O . ARG A 1 100 ? 5.763 -6.549 -0.483 1.00 95.56 100 ARG A O 1
ATOM 735 N N . ILE A 1 101 ? 7.994 -6.466 -0.691 1.00 94.56 101 ILE A N 1
ATOM 736 C CA . ILE A 1 101 ? 8.026 -5.991 -2.075 1.00 94.56 101 ILE A CA 1
ATOM 737 C C . ILE A 1 101 ? 8.824 -6.988 -2.909 1.00 94.56 101 ILE A C 1
ATOM 739 O O . ILE A 1 101 ? 9.904 -7.412 -2.501 1.00 94.56 101 ILE A O 1
ATOM 743 N N . ALA A 1 102 ? 8.306 -7.333 -4.085 1.00 93.69 102 ALA A N 1
ATOM 744 C CA . ALA A 1 102 ? 8.985 -8.193 -5.041 1.00 93.69 102 ALA A CA 1
ATOM 745 C C . ALA A 1 102 ? 8.901 -7.641 -6.468 1.00 93.69 102 ALA A C 1
ATOM 747 O O . ALA A 1 102 ? 7.897 -7.065 -6.906 1.00 93.69 102 ALA A O 1
ATOM 748 N N . ALA A 1 103 ? 9.970 -7.872 -7.224 1.00 91.00 103 ALA A N 1
ATOM 749 C CA . ALA A 1 103 ? 9.952 -7.747 -8.670 1.00 91.00 103 ALA A CA 1
ATOM 750 C C . ALA A 1 103 ? 9.516 -9.094 -9.260 1.00 91.00 103 ALA A C 1
ATOM 752 O O . ALA A 1 103 ? 10.248 -10.073 -9.175 1.00 91.00 103 ALA A O 1
ATOM 753 N N . SER A 1 104 ? 8.322 -9.138 -9.846 1.00 89.81 104 SER A N 1
ATOM 754 C CA . SER A 1 104 ? 7.813 -10.298 -10.577 1.00 89.81 104 SER A CA 1
ATOM 755 C C . SER A 1 104 ? 6.933 -9.822 -11.732 1.00 89.81 104 SER A C 1
ATOM 757 O O . SER A 1 104 ? 6.345 -8.736 -11.683 1.00 89.81 104 SER A O 1
ATOM 759 N N . ASN A 1 105 ? 6.891 -10.623 -12.794 1.00 89.62 105 ASN A N 1
ATOM 760 C CA . ASN A 1 105 ? 6.001 -10.457 -13.943 1.00 89.62 105 ASN A CA 1
ATOM 761 C C . ASN A 1 105 ? 4.642 -11.149 -13.733 1.00 89.62 105 ASN A C 1
ATOM 763 O O . ASN A 1 105 ? 3.761 -11.024 -14.582 1.00 89.62 105 ASN A O 1
ATOM 767 N N . THR A 1 106 ? 4.466 -11.861 -12.617 1.00 90.44 106 THR A N 1
ATOM 768 C CA . THR A 1 106 ? 3.198 -12.481 -12.228 1.00 90.44 106 THR A CA 1
ATOM 769 C C . THR A 1 106 ? 2.471 -11.561 -11.242 1.00 90.44 106 THR A C 1
ATOM 771 O O . THR A 1 106 ? 3.043 -11.238 -10.200 1.00 90.44 106 THR A O 1
ATOM 774 N N . PRO A 1 107 ? 1.234 -11.106 -11.522 1.00 90.31 107 PRO A N 1
ATOM 775 C CA . PRO A 1 107 ? 0.484 -10.255 -10.597 1.00 90.31 107 PRO A CA 1
ATOM 776 C C . PRO A 1 107 ? 0.313 -10.904 -9.219 1.00 90.31 107 PRO A C 1
ATOM 778 O O . PRO A 1 107 ? -0.123 -12.048 -9.121 1.00 90.31 107 PRO A O 1
ATOM 781 N N . GLY A 1 108 ? 0.652 -10.169 -8.158 1.00 88.94 108 GLY A N 1
ATOM 782 C CA . GLY A 1 108 ? 0.501 -10.629 -6.775 1.00 88.94 108 GLY A CA 1
ATOM 783 C C . GLY A 1 108 ? 1.580 -11.603 -6.287 1.00 88.94 108 GLY A C 1
ATOM 784 O O . GLY A 1 108 ? 1.563 -12.028 -5.138 1.00 88.94 108 GLY A O 1
ATOM 785 N N . ASP A 1 109 ? 2.556 -11.947 -7.119 1.00 92.00 109 ASP A N 1
ATOM 786 C CA . ASP A 1 109 ? 3.672 -12.773 -6.680 1.00 92.00 109 ASP A CA 1
ATOM 787 C C . ASP A 1 109 ? 4.675 -11.952 -5.860 1.00 92.00 109 ASP A C 1
ATOM 789 O O . ASP A 1 109 ? 5.355 -11.061 -6.380 1.00 92.00 109 ASP A O 1
ATOM 793 N N . VAL A 1 110 ? 4.761 -12.270 -4.569 1.00 91.19 110 VAL A N 1
ATOM 794 C CA . VAL A 1 110 ? 5.729 -11.697 -3.623 1.00 91.19 110 VAL A CA 1
ATOM 795 C C . VAL A 1 110 ? 6.816 -12.695 -3.195 1.00 91.19 110 VAL A C 1
ATOM 797 O O . VAL A 1 110 ? 7.564 -12.431 -2.251 1.00 91.19 110 VAL A O 1
ATOM 800 N N . GLY A 1 111 ? 6.953 -13.820 -3.907 1.00 83.88 111 GLY A N 1
ATOM 801 C CA . GLY A 1 111 ? 7.974 -14.842 -3.659 1.00 83.88 111 GLY A CA 1
ATOM 802 C C . GLY A 1 111 ? 7.641 -15.810 -2.521 1.00 83.88 111 GLY A C 1
ATOM 803 O O . GLY A 1 111 ? 8.554 -16.310 -1.869 1.00 83.88 111 GLY A O 1
ATOM 804 N N . ASP A 1 112 ? 6.351 -16.026 -2.250 1.00 74.19 112 ASP A N 1
ATOM 805 C CA . ASP A 1 112 ? 5.868 -17.011 -1.265 1.00 74.19 112 ASP A CA 1
ATOM 806 C C . ASP A 1 112 ? 5.348 -18.297 -1.902 1.00 74.19 112 ASP A C 1
ATOM 808 O O . ASP A 1 112 ? 5.235 -19.325 -1.234 1.00 74.19 112 ASP A O 1
ATOM 812 N N . ASN A 1 113 ? 5.067 -18.259 -3.203 1.00 61.12 113 ASN A N 1
ATOM 813 C CA . ASN A 1 113 ? 4.792 -19.470 -3.949 1.00 61.12 113 ASN A CA 1
ATOM 814 C C . ASN A 1 113 ? 6.126 -20.113 -4.339 1.00 61.12 113 ASN A C 1
ATOM 816 O O . ASN A 1 113 ? 7.022 -19.399 -4.800 1.00 61.12 113 ASN A O 1
ATOM 820 N N . PRO A 1 114 ? 6.275 -21.444 -4.209 1.00 55.44 114 PRO A N 1
ATOM 821 C CA . PRO A 1 114 ? 7.341 -22.125 -4.914 1.00 55.44 114 PRO A CA 1
ATOM 822 C C . PRO A 1 114 ? 7.108 -21.855 -6.399 1.00 55.44 114 PRO A C 1
ATOM 824 O O . PRO A 1 114 ? 6.086 -22.256 -6.959 1.00 55.44 114 PRO A O 1
ATOM 827 N N . ASP A 1 115 ? 8.021 -21.109 -7.012 1.00 59.44 115 ASP A N 1
ATOM 828 C CA . ASP A 1 115 ? 8.052 -20.944 -8.455 1.00 59.44 115 ASP A CA 1
ATOM 829 C C . ASP A 1 115 ? 7.954 -22.356 -9.071 1.00 59.44 115 ASP A C 1
ATOM 831 O O . ASP A 1 115 ? 8.733 -23.237 -8.701 1.00 59.44 115 ASP A O 1
ATOM 835 N N . PRO A 1 116 ? 6.980 -22.646 -9.952 1.00 55.75 116 PRO A N 1
ATOM 836 C CA . PRO A 1 116 ? 6.875 -23.964 -10.578 1.00 55.75 116 PRO A CA 1
ATOM 837 C C . PRO A 1 116 ? 8.101 -24.300 -11.448 1.00 55.75 116 PRO A C 1
ATOM 839 O O . PRO A 1 116 ? 8.257 -25.446 -11.868 1.00 55.75 116 PRO A O 1
ATOM 842 N N . THR A 1 117 ? 8.970 -23.318 -11.713 1.00 57.66 117 THR A N 1
ATOM 843 C CA . THR A 1 117 ? 10.292 -23.468 -12.330 1.00 57.66 117 THR A CA 1
ATOM 844 C C . THR A 1 117 ? 11.455 -23.422 -11.331 1.00 57.66 117 THR A C 1
ATOM 846 O O . THR A 1 117 ? 12.607 -23.585 -11.741 1.00 57.66 117 THR A O 1
ATOM 849 N N . ALA A 1 118 ? 11.183 -23.278 -10.027 1.00 60.81 118 ALA A N 1
ATOM 850 C CA . ALA A 1 118 ? 12.195 -23.375 -8.984 1.00 60.81 118 ALA A CA 1
ATOM 851 C C . ALA A 1 118 ? 12.902 -24.728 -9.081 1.00 60.81 118 ALA A C 1
ATOM 853 O O . ALA A 1 118 ? 12.274 -25.790 -9.139 1.00 60.81 118 ALA A O 1
ATOM 854 N N . VAL A 1 119 ? 14.233 -24.680 -9.088 1.00 63.72 119 VAL A N 1
ATOM 855 C CA . VAL A 1 119 ? 15.074 -25.875 -9.025 1.00 63.72 119 VAL A CA 1
ATOM 856 C C . VAL A 1 119 ? 14.680 -26.653 -7.764 1.00 63.72 119 VAL A C 1
ATOM 858 O O . VAL A 1 119 ? 14.757 -26.083 -6.676 1.00 63.72 119 VAL A O 1
ATOM 861 N N . PRO A 1 120 ? 14.248 -27.925 -7.873 1.00 65.38 120 PRO A N 1
ATOM 862 C CA . PRO A 1 120 ? 13.856 -28.699 -6.707 1.00 65.38 120 PRO A CA 1
ATOM 863 C C . PRO A 1 120 ? 14.988 -28.735 -5.685 1.00 65.38 120 PRO A C 1
ATOM 865 O O . PRO A 1 120 ? 16.133 -29.028 -6.040 1.00 65.38 120 PRO A O 1
ATOM 868 N N . GLU A 1 121 ? 14.656 -28.473 -4.420 1.00 71.88 121 GLU A N 1
ATOM 869 C CA . GLU A 1 121 ? 15.627 -28.536 -3.330 1.00 71.88 121 GLU A CA 1
ATOM 870 C C . GLU A 1 121 ? 16.380 -29.880 -3.345 1.00 71.88 121 GLU A C 1
ATOM 872 O O . GLU A 1 121 ? 15.781 -30.920 -3.662 1.00 71.88 121 GLU A O 1
ATOM 877 N N . PRO A 1 122 ? 17.679 -29.915 -2.983 1.00 67.38 122 PRO A N 1
ATOM 878 C CA . PRO A 1 122 ? 18.502 -31.125 -3.072 1.00 67.38 122 PRO A CA 1
ATOM 879 C C . PRO A 1 122 ? 17.884 -32.342 -2.369 1.00 67.38 122 PRO A C 1
ATOM 881 O O . PRO A 1 122 ? 18.043 -33.480 -2.812 1.00 67.38 122 PRO A O 1
ATOM 884 N N . THR A 1 123 ? 17.135 -32.107 -1.291 1.00 72.50 123 THR A N 1
ATOM 885 C CA . THR A 1 123 ? 16.410 -33.129 -0.526 1.00 72.50 123 THR A CA 1
ATOM 886 C C . THR A 1 123 ? 15.257 -33.754 -1.313 1.00 72.50 123 THR A C 1
ATOM 888 O O . THR A 1 123 ? 15.054 -34.965 -1.232 1.00 72.50 123 THR A O 1
ATOM 891 N N . THR A 1 124 ? 14.548 -32.972 -2.127 1.00 71.62 124 THR A N 1
ATOM 892 C CA . THR A 1 124 ? 13.479 -33.446 -3.016 1.00 71.62 124 THR A CA 1
ATOM 893 C C . THR A 1 124 ? 14.046 -34.339 -4.118 1.00 71.62 124 THR A C 1
ATOM 895 O O . THR A 1 124 ? 13.498 -35.405 -4.402 1.00 71.62 124 THR A O 1
ATOM 898 N N . VAL A 1 125 ? 15.195 -33.961 -4.690 1.00 68.12 125 VAL A N 1
ATOM 899 C CA . VAL A 1 125 ? 15.903 -34.770 -5.698 1.00 68.12 125 VAL A CA 1
ATOM 900 C C . VAL A 1 125 ? 16.400 -36.089 -5.098 1.00 68.12 125 VAL A C 1
ATOM 902 O O . VAL A 1 125 ? 16.190 -37.155 -5.680 1.00 68.12 125 VAL A O 1
ATOM 905 N N . LEU A 1 126 ? 17.006 -36.042 -3.908 1.00 70.75 126 LEU A N 1
ATOM 906 C CA . LEU A 1 126 ? 17.456 -37.233 -3.181 1.00 70.75 126 LEU A CA 1
ATOM 907 C C . LEU A 1 126 ? 16.292 -38.166 -2.821 1.00 70.75 126 LEU A C 1
ATOM 909 O O . LEU A 1 126 ? 16.419 -39.380 -2.974 1.00 70.75 126 LEU A O 1
ATOM 913 N N . GLY A 1 127 ? 15.148 -37.618 -2.401 1.00 72.81 127 GLY A N 1
ATOM 914 C CA . GLY A 1 127 ? 13.938 -38.390 -2.114 1.00 72.81 127 GLY A CA 1
ATOM 915 C C . GLY A 1 127 ? 13.388 -39.114 -3.346 1.00 72.81 127 GLY A C 1
ATOM 916 O O . GLY A 1 127 ? 13.088 -40.307 -3.280 1.00 72.81 127 GLY A O 1
ATOM 917 N N . LEU A 1 128 ? 13.324 -38.433 -4.495 1.00 73.56 128 LEU A N 1
ATOM 918 C CA . LEU A 1 128 ? 12.893 -39.035 -5.764 1.00 73.56 128 LEU A CA 1
ATOM 919 C C . LEU A 1 128 ? 13.850 -40.142 -6.235 1.00 73.56 128 LEU A C 1
ATOM 921 O O . LEU A 1 128 ? 13.399 -41.204 -6.671 1.00 73.56 128 LEU A O 1
ATOM 925 N N . LEU A 1 129 ? 15.163 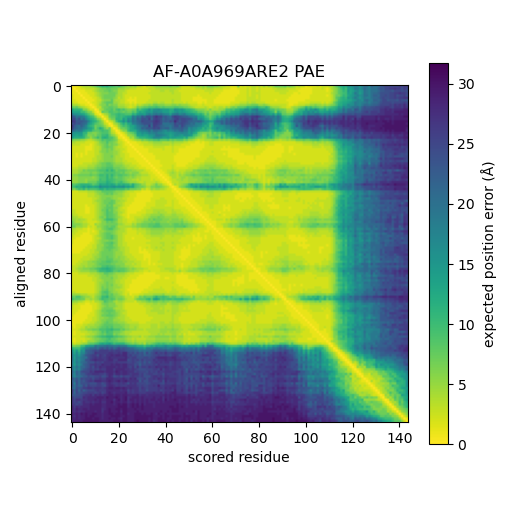-39.937 -6.099 1.00 72.94 129 LEU A N 1
ATOM 926 C CA . LEU A 1 129 ? 16.173 -40.952 -6.420 1.00 72.94 129 LEU A CA 1
ATOM 927 C C . LEU A 1 129 ? 16.100 -42.161 -5.478 1.00 72.94 129 LEU A C 1
ATOM 929 O O . LEU A 1 129 ? 16.226 -43.299 -5.932 1.00 72.94 129 LEU A O 1
ATOM 933 N N . ALA A 1 130 ? 15.848 -41.939 -4.186 1.00 71.19 130 ALA A N 1
ATOM 934 C CA . ALA A 1 130 ? 15.666 -43.010 -3.213 1.00 71.19 130 ALA A CA 1
ATOM 935 C C . ALA A 1 130 ? 14.421 -43.858 -3.529 1.00 71.19 130 ALA A C 1
ATOM 937 O O . ALA A 1 130 ? 14.506 -45.087 -3.537 1.00 71.19 130 ALA A O 1
ATOM 938 N N . LEU A 1 131 ? 13.290 -43.229 -3.874 1.00 68.75 131 LEU A N 1
ATOM 939 C CA . LEU A 1 131 ? 12.076 -43.945 -4.287 1.00 68.75 131 LEU A CA 1
ATOM 940 C C . LEU A 1 131 ? 12.290 -44.754 -5.576 1.00 68.75 131 LEU A C 1
ATOM 942 O O . LEU A 1 131 ? 11.874 -45.913 -5.655 1.00 68.75 131 LEU A O 1
ATOM 946 N N . ALA A 1 132 ? 12.975 -44.181 -6.568 1.00 69.94 132 ALA A N 1
ATOM 947 C CA . ALA A 1 132 ? 13.318 -44.891 -7.799 1.00 69.94 132 ALA A CA 1
ATOM 948 C C . ALA A 1 132 ? 14.252 -46.090 -7.529 1.00 69.94 132 ALA A C 1
ATOM 950 O O . ALA A 1 132 ? 14.047 -47.175 -8.078 1.00 69.94 132 ALA A O 1
ATOM 951 N N . GLY A 1 133 ? 15.234 -45.934 -6.635 1.00 64.38 133 GLY A N 1
ATOM 952 C CA . GLY A 1 133 ? 16.156 -47.000 -6.233 1.00 64.38 133 GLY A CA 1
ATOM 953 C C . GLY A 1 133 ? 15.475 -48.161 -5.497 1.00 64.38 133 GLY A C 1
ATOM 954 O O . GLY A 1 133 ? 15.783 -49.329 -5.757 1.00 64.38 133 GLY A O 1
ATOM 955 N N . VAL A 1 134 ? 14.495 -47.869 -4.637 1.00 66.25 134 VAL A N 1
ATOM 956 C CA . VAL A 1 134 ? 13.689 -48.893 -3.948 1.00 66.25 134 VAL A CA 1
ATOM 957 C C . VAL A 1 134 ? 12.775 -49.633 -4.933 1.00 66.25 134 VAL A C 1
ATOM 959 O O . VAL A 1 134 ? 12.670 -50.856 -4.877 1.00 66.25 134 VAL A O 1
ATOM 962 N N . GLY A 1 135 ? 12.183 -48.936 -5.909 1.00 59.16 135 GLY A N 1
ATOM 963 C CA . GLY A 1 135 ? 11.364 -49.570 -6.952 1.00 59.16 135 GLY A CA 1
ATOM 964 C C . GLY A 1 135 ? 12.148 -50.527 -7.864 1.00 59.16 135 GLY A C 1
ATOM 965 O O . GLY A 1 135 ? 11.633 -51.575 -8.261 1.00 59.16 135 GLY A O 1
ATOM 966 N N . VAL A 1 136 ? 13.411 -50.207 -8.168 1.00 59.78 136 VAL A N 1
ATOM 967 C CA . VAL A 1 136 ? 14.293 -51.058 -8.991 1.00 59.78 136 VAL A CA 1
ATOM 968 C C . VAL A 1 136 ? 14.812 -52.268 -8.211 1.00 59.78 136 VAL A C 1
ATOM 970 O O . VAL A 1 136 ? 14.891 -53.368 -8.762 1.00 59.78 136 VAL A O 1
ATOM 973 N N . THR A 1 137 ? 15.132 -52.102 -6.926 1.00 58.84 137 THR A N 1
ATOM 974 C CA . THR A 1 137 ? 15.570 -53.216 -6.069 1.00 58.84 137 THR A CA 1
ATOM 975 C C . THR A 1 137 ? 14.418 -54.161 -5.717 1.00 58.84 137 THR A C 1
ATOM 977 O O . THR A 1 137 ? 14.603 -55.374 -5.783 1.00 58.84 137 THR A O 1
ATOM 980 N N . ALA A 1 138 ? 13.205 -53.649 -5.478 1.00 56.75 138 ALA A N 1
ATOM 981 C CA . ALA A 1 138 ? 12.020 -54.475 -5.225 1.00 56.75 138 ALA A CA 1
ATOM 982 C C . ALA A 1 138 ? 11.612 -55.337 -6.437 1.00 56.75 138 ALA A C 1
ATOM 984 O O . ALA A 1 138 ? 11.190 -56.480 -6.268 1.00 56.75 138 ALA A O 1
ATOM 985 N N . ARG A 1 139 ? 11.789 -54.833 -7.668 1.00 55.31 139 ARG A N 1
ATOM 986 C CA . ARG A 1 139 ? 11.518 -55.600 -8.899 1.00 55.31 139 ARG A CA 1
ATOM 987 C C . ARG A 1 139 ? 12.530 -56.715 -9.169 1.00 55.31 139 ARG A C 1
ATOM 989 O O . ARG A 1 139 ? 12.183 -57.689 -9.826 1.00 55.31 139 ARG A O 1
ATOM 996 N N . ARG A 1 140 ? 13.763 -56.600 -8.666 1.00 53.88 140 ARG A N 1
ATOM 997 C CA . ARG A 1 140 ? 14.804 -57.628 -8.845 1.00 53.88 140 ARG A CA 1
ATOM 998 C C . ARG A 1 140 ? 14.639 -58.842 -7.929 1.00 53.88 140 ARG A C 1
ATOM 1000 O O . ARG A 1 140 ? 15.138 -59.905 -8.273 1.00 53.88 140 ARG A O 1
ATOM 1007 N N . SER A 1 141 ? 13.906 -58.721 -6.824 1.00 54.09 141 SER A N 1
ATOM 1008 C CA . SER A 1 141 ? 13.672 -59.831 -5.885 1.00 54.09 141 SER A CA 1
ATOM 1009 C C . SER A 1 141 ? 12.490 -60.746 -6.256 1.00 54.09 141 SER A C 1
ATOM 1011 O O . SER A 1 141 ? 12.140 -61.617 -5.467 1.00 54.09 141 SER A O 1
ATOM 1013 N N . GLN A 1 142 ? 11.860 -60.564 -7.427 1.00 54.44 142 GLN A N 1
ATOM 1014 C CA . GLN A 1 142 ? 10.718 -61.376 -7.895 1.00 54.44 142 GLN A CA 1
ATOM 1015 C C . GLN A 1 142 ? 11.030 -62.323 -9.071 1.00 54.44 142 GLN A C 1
ATOM 1017 O O . GLN A 1 142 ? 10.130 -63.006 -9.552 1.00 54.44 142 GLN A O 1
ATOM 1022 N N . THR A 1 143 ? 12.283 -62.423 -9.516 1.00 51.19 143 THR A N 1
ATOM 1023 C CA . THR A 1 143 ? 12.721 -63.460 -10.468 1.00 51.19 143 THR A CA 1
ATOM 1024 C C . THR A 1 143 ? 13.595 -64.483 -9.749 1.00 51.19 143 THR A C 1
ATOM 1026 O O . THR A 1 143 ? 14.676 -64.139 -9.279 1.00 51.19 143 THR A O 1
ATOM 1029 N N . THR A 1 144 ? 13.052 -65.699 -9.646 1.00 43.19 144 THR A N 1
ATOM 1030 C CA . THR A 1 144 ? 13.672 -66.968 -9.218 1.00 43.19 144 THR A CA 1
ATOM 1031 C C . THR A 1 144 ? 14.995 -67.268 -9.897 1.00 43.19 144 THR A C 1
ATOM 1033 O O . THR A 1 144 ? 15.058 -67.035 -11.127 1.00 43.19 144 THR A O 1
#

pLDDT: mean 83.11, std 15.21, range [43.19, 97.94]

Nearest PDB structures (foldseek):
  8r5x-assembly1_A  TM=3.356E-01  e=3.056E-01  Coxsackievirus B5
  1mqt-assembly1_A  TM=3.361E-01  e=7.812E-01  Swine vesicular disease virus
  7vxl-assembly1_A  TM=3.091E-01  e=1.515E+00  Coxsackievirus B3
  3nru-assembly9_I  TM=2.394E-01  e=9.901E+00  Homo sapiens

Secondary structure (DSSP, 8-state):
-EEEEEEEE---SSS-S-PPPTTPPPEEEEEEEE-TT---SS--S-EEEEEEEE-----TT----EEEEEE---TT-SSS-EEEEEEEEESSSEEEEEEEEE--SSTT--S-S--TTSPPPHHHHHHHHHHHHHHHHHHHTT--

Sequence (144 aa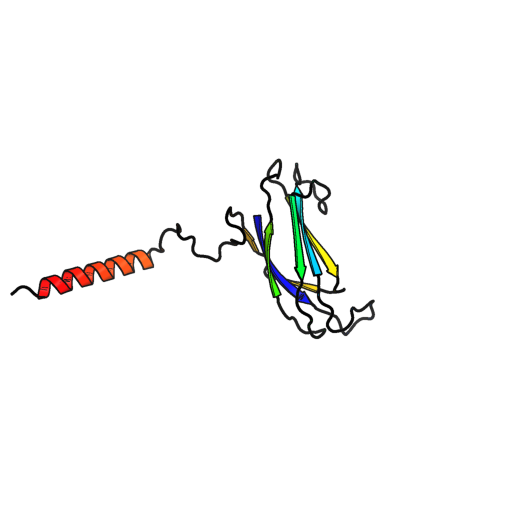):
MNARLDISSIDLSAWLGPFVAPGDIPIFEFTLFDNPGGAPGLGSGTVLSSLQASGTASAQTVFDWTEVLLPLDASKATDGNVILRIDLLSGGYAAFDNLRIAASNTPGDVGDNPDPTAVPEPTTVLGLLALAGVGVTARRSQTT

Solvent-accessible surface area (backbone atoms only — not comparable to full-atom values): 8371 Å² total; per-residue (Å²): 58,12,35,35,30,31,28,17,16,36,44,69,97,67,76,97,66,90,71,55,62,84,47,41,49,20,30,36,38,43,37,33,15,31,25,71,92,62,67,89,77,82,57,87,52,55,76,57,27,73,51,74,52,67,38,42,57,29,57,40,90,35,80,41,76,31,81,45,76,39,59,39,50,54,90,80,42,84,72,78,29,66,33,82,34,82,44,80,78,41,32,79,40,64,48,74,45,80,76,44,76,25,88,45,95,52,82,55,39,62,78,81,64,82,55,94,80,54,78,72,54,72,66,58,52,50,50,53,51,50,53,52,52,51,56,56,54,61,62,60,76,74,66,132

Radius of gyration: 24.1 Å; Cα contacts (8 Å, |Δi|>4): 287; chains: 1; bounding box: 34×81×43 Å

Foldseek 3Di:
DKKKKKKFFAADPDDDDPADDQFKKWKKKKWKAQDPPQDDDQHPHDTQFMDMDIFGGDGRHDGDIDMDMGQGDPVPRDHPHMDIHMDTPDRRDMDMGDMADDDDPDGRDRPPDCDPPHDPDPVVVVVVVVVVVVVVVVVVVPDD